Protein AF-B0PDB9-F1 (afdb_monomer_lite)

Organism: NCBI:txid445972

Secondary structure (DSSP, 8-state):
---SHHHHHHHHHHHHHHHHHHHHHHHHHHHHHHHHHHHHHHHHHHHHHHH-SSPPS----B-TTSPBPPGGGS-HHHHHHHHHHTSHHHHHHHHHHHHHHHHHHHHHTT-HHHIIIIIIHHHHHHHHHHHHHHHTT-GGGTTSHHHHHHHHHHHH-HHHHHHHHHTTS-HHHHHHHHHTT-

Radius of gyration: 22.37 Å; chains: 1; bounding box: 64×24×73 Å

Foldseek 3Di:
DPPPDVVVVVVVVVVVVVVVVVVVVVVLLQVQQALLLLLLQLLLLLLCQQQNLDQDPAAFDADPVRQGDPLVPTDPSVNSSLLRLQDVSNVVSLVSLVVSLVVSCVSCDPVPVSCVLRNVLSVVLSVLSVLLSVCSVPSVSCVDPVSSVSNVCSRPVVVVSSVSSLVSHDPVSNVSSVVSSD

Structure (mmCIF, N/CA/C/O backbone):
data_AF-B0PDB9-F1
#
_entry.id   AF-B0PDB9-F1
#
loop_
_atom_site.group_PDB
_atom_site.id
_atom_site.type_symbol
_atom_site.label_atom_id
_atom_site.label_alt_id
_atom_site.label_comp_id
_atom_site.label_asym_id
_atom_site.label_entity_id
_atom_site.label_seq_id
_atom_site.pdbx_PDB_ins_code
_atom_site.Cartn_x
_atom_site.Cartn_y
_atom_site.Cartn_z
_atom_site.occupancy
_atom_site.B_iso_or_equiv
_atom_site.auth_seq_id
_atom_site.auth_comp_id
_atom_site.auth_asym_id
_atom_site.auth_atom_id
_atom_site.pdbx_PDB_model_num
ATOM 1 N N . MET A 1 1 ? 47.263 12.822 -42.601 1.00 48.88 1 MET A N 1
ATOM 2 C CA . MET A 1 1 ? 45.964 12.912 -41.905 1.00 48.88 1 MET A CA 1
ATOM 3 C C . MET A 1 1 ? 45.249 11.579 -42.058 1.00 48.88 1 MET A C 1
ATOM 5 O O . MET A 1 1 ? 44.508 11.384 -43.004 1.00 48.88 1 MET A O 1
ATOM 9 N N . LEU A 1 2 ? 45.583 10.617 -41.199 1.00 53.59 2 LEU A N 1
ATOM 10 C CA . LEU A 1 2 ? 44.950 9.289 -41.127 1.00 53.59 2 LEU A CA 1
ATOM 11 C C . LEU A 1 2 ? 44.363 9.128 -39.713 1.00 53.59 2 LEU A C 1
ATOM 13 O O . LEU A 1 2 ? 44.497 8.099 -39.063 1.00 53.59 2 LEU A O 1
ATOM 17 N N . MET A 1 3 ? 43.790 10.222 -39.209 1.00 57.34 3 MET A N 1
ATOM 18 C CA . MET A 1 3 ? 43.279 10.374 -37.848 1.00 57.34 3 MET A CA 1
ATOM 19 C C . MET A 1 3 ? 41.829 10.863 -37.895 1.00 57.34 3 MET A C 1
ATOM 21 O O . MET A 1 3 ? 41.430 11.698 -37.101 1.00 57.34 3 MET A O 1
ATOM 25 N N . ASP A 1 4 ? 41.044 10.351 -38.846 1.00 62.62 4 ASP A N 1
ATOM 26 C CA . ASP A 1 4 ? 39.701 10.881 -39.104 1.00 62.62 4 ASP A CA 1
ATOM 27 C C . ASP A 1 4 ? 38.630 9.787 -39.106 1.00 62.62 4 ASP A C 1
ATOM 29 O O . ASP A 1 4 ? 37.654 9.887 -38.370 1.00 62.62 4 ASP A O 1
ATOM 33 N N . THR A 1 5 ? 38.818 8.671 -39.816 1.00 73.00 5 THR A N 1
ATOM 34 C CA . THR A 1 5 ? 37.731 7.686 -39.980 1.00 73.00 5 THR A CA 1
ATOM 35 C C . THR A 1 5 ? 37.559 6.749 -38.782 1.00 73.00 5 THR A C 1
ATOM 37 O O . THR A 1 5 ? 36.441 6.541 -38.318 1.00 73.00 5 THR A O 1
ATOM 40 N N . ASN A 1 6 ? 38.651 6.209 -38.227 1.00 76.25 6 ASN A N 1
ATOM 41 C CA . ASN A 1 6 ? 38.571 5.267 -37.101 1.00 76.25 6 ASN A CA 1
ATOM 42 C C . ASN A 1 6 ? 38.079 5.940 -35.813 1.00 76.25 6 ASN A C 1
ATOM 44 O O . ASN A 1 6 ? 37.323 5.332 -35.059 1.00 76.25 6 ASN A O 1
ATOM 48 N N . TYR A 1 7 ? 38.457 7.203 -35.587 1.00 79.12 7 TYR A N 1
ATOM 49 C CA . TYR A 1 7 ? 37.957 7.987 -34.459 1.00 79.12 7 TYR A CA 1
ATOM 50 C C . TYR A 1 7 ? 36.480 8.335 -34.641 1.00 79.12 7 TYR A C 1
ATOM 52 O O . TYR A 1 7 ? 35.712 8.129 -33.706 1.00 79.12 7 TYR A O 1
ATOM 60 N N . LEU A 1 8 ? 36.043 8.761 -35.835 1.00 79.81 8 LEU A N 1
ATOM 61 C CA . LEU A 1 8 ? 34.616 8.983 -36.100 1.00 79.81 8 LEU A CA 1
ATOM 62 C C . LEU A 1 8 ? 33.780 7.718 -35.873 1.00 79.81 8 LEU A C 1
ATOM 64 O O . LEU A 1 8 ? 32.720 7.791 -35.254 1.00 79.81 8 LEU A O 1
ATOM 68 N N . ILE A 1 9 ? 34.262 6.560 -36.336 1.00 85.75 9 ILE A N 1
ATOM 69 C CA . ILE A 1 9 ? 33.583 5.274 -36.133 1.00 85.75 9 ILE A CA 1
ATOM 70 C C . ILE A 1 9 ? 33.546 4.920 -34.639 1.00 85.75 9 ILE A C 1
ATOM 72 O O . ILE A 1 9 ? 32.494 4.534 -34.132 1.00 85.75 9 ILE A O 1
ATOM 76 N N . ALA A 1 10 ? 34.654 5.095 -33.912 1.00 84.88 10 ALA A N 1
ATOM 77 C CA . ALA A 1 10 ? 34.721 4.822 -32.478 1.00 84.88 10 ALA A CA 1
ATOM 78 C C . ALA A 1 10 ? 33.794 5.739 -31.658 1.00 84.88 10 ALA A C 1
ATOM 80 O O . ALA A 1 10 ? 33.049 5.250 -30.809 1.00 84.88 10 ALA A O 1
ATOM 81 N N . TYR A 1 11 ? 33.775 7.047 -31.936 1.00 87.31 11 TYR A N 1
ATOM 82 C CA . TYR A 1 11 ? 32.868 7.995 -31.280 1.00 87.31 11 TYR A CA 1
ATOM 83 C C . TYR A 1 11 ? 31.403 7.747 -31.657 1.00 87.31 11 TYR A C 1
ATOM 85 O O . TYR A 1 11 ? 30.529 7.820 -30.793 1.00 87.31 11 TYR A O 1
ATOM 93 N N . GLY A 1 12 ? 31.127 7.388 -32.915 1.00 88.31 12 GLY A N 1
ATOM 94 C CA . GLY A 1 12 ? 29.792 6.996 -33.366 1.00 88.31 12 GLY A CA 1
ATOM 95 C C . GLY A 1 12 ? 29.276 5.753 -32.637 1.00 88.31 12 GLY A C 1
ATOM 96 O O . GLY A 1 12 ? 28.155 5.754 -32.128 1.00 88.31 12 GLY A O 1
ATOM 97 N N . LEU A 1 13 ? 30.114 4.719 -32.501 1.00 89.31 13 LEU A N 1
ATOM 98 C CA . LEU A 1 13 ? 29.794 3.527 -31.713 1.00 89.31 13 LEU A CA 1
ATOM 99 C C . LEU A 1 13 ? 29.595 3.866 -30.233 1.00 89.31 13 LEU A C 1
ATOM 101 O O . LEU A 1 13 ? 28.623 3.410 -29.637 1.00 89.31 13 LEU A O 1
ATOM 105 N N . MET A 1 14 ? 30.455 4.702 -29.644 1.00 91.44 14 MET A N 1
ATOM 106 C CA . MET A 1 14 ? 30.323 5.133 -28.250 1.00 91.44 14 MET A CA 1
ATOM 107 C C . MET A 1 14 ? 28.981 5.835 -27.999 1.00 91.44 14 MET A C 1
ATOM 109 O O . MET A 1 14 ? 28.287 5.498 -27.040 1.00 91.44 14 MET A O 1
ATOM 113 N N . LEU A 1 15 ? 28.574 6.754 -28.880 1.00 89.81 15 LEU A N 1
ATOM 114 C CA . LEU A 1 15 ? 27.276 7.428 -28.791 1.00 89.81 15 LEU A CA 1
ATOM 115 C C . LEU A 1 15 ? 26.107 6.445 -28.914 1.00 89.81 15 LEU A C 1
ATOM 117 O O . LEU A 1 15 ? 25.154 6.540 -28.140 1.00 89.81 15 LEU A O 1
ATOM 121 N N . LEU A 1 16 ? 26.189 5.472 -29.827 1.00 90.38 16 LEU A N 1
ATOM 122 C CA . LEU A 1 16 ? 25.174 4.423 -29.957 1.00 90.38 16 LEU A CA 1
ATOM 123 C C . LEU A 1 16 ? 25.072 3.565 -28.689 1.00 90.38 16 LEU A C 1
ATOM 125 O O . LEU A 1 16 ? 23.962 3.306 -28.224 1.00 90.38 16 LEU A O 1
ATOM 129 N N . PHE A 1 17 ? 26.199 3.174 -28.086 1.00 89.75 17 PHE A N 1
ATOM 130 C CA . PHE A 1 17 ? 26.211 2.417 -26.830 1.00 89.75 17 PHE A CA 1
ATOM 131 C C . PHE A 1 17 ? 25.624 3.215 -25.664 1.00 89.75 17 PHE A C 1
ATOM 133 O O . PHE A 1 17 ? 24.838 2.670 -24.884 1.00 89.75 17 PHE A O 1
ATOM 140 N N . VAL A 1 18 ? 25.953 4.505 -25.553 1.00 89.00 18 VAL A N 1
ATOM 141 C CA . VAL A 1 18 ? 25.389 5.392 -24.525 1.00 89.00 18 VAL A CA 1
ATOM 142 C C . VAL A 1 18 ? 23.880 5.548 -24.721 1.00 89.00 18 VAL A C 1
ATOM 144 O O . VAL A 1 18 ? 23.119 5.365 -23.769 1.00 89.00 18 VAL A O 1
ATOM 147 N N . ALA A 1 19 ? 23.428 5.808 -25.950 1.00 88.25 19 ALA A N 1
ATOM 148 C CA . ALA A 1 19 ? 22.009 5.944 -26.270 1.00 88.25 19 ALA A CA 1
ATOM 149 C C . ALA A 1 19 ? 21.232 4.645 -25.995 1.00 88.25 19 ALA A C 1
ATOM 151 O O . ALA A 1 19 ? 20.181 4.677 -25.351 1.00 88.25 19 ALA A O 1
ATOM 152 N N . ALA A 1 20 ? 21.763 3.491 -26.408 1.00 86.50 20 ALA A N 1
ATOM 153 C CA . ALA A 1 20 ? 21.149 2.190 -26.151 1.00 86.50 20 ALA A CA 1
ATOM 154 C C . ALA A 1 20 ? 21.062 1.886 -24.646 1.00 86.50 20 ALA A C 1
ATOM 156 O O . ALA A 1 20 ? 20.008 1.470 -24.161 1.00 86.50 20 ALA A O 1
ATOM 157 N N . SER A 1 21 ? 22.130 2.168 -23.893 1.00 84.00 21 SER A N 1
ATOM 158 C CA . SER A 1 21 ? 22.165 1.997 -22.433 1.00 84.00 21 SER A CA 1
ATOM 159 C C . SER A 1 21 ? 21.138 2.889 -21.734 1.00 84.00 21 SER A C 1
ATOM 161 O O . SER A 1 21 ? 20.434 2.440 -20.823 1.00 84.00 21 SER A O 1
ATOM 163 N N . PHE A 1 22 ? 20.993 4.137 -22.188 1.00 86.12 22 PHE A N 1
ATOM 164 C CA . PHE A 1 22 ? 19.990 5.066 -21.673 1.00 86.12 22 PHE A CA 1
ATOM 165 C C . PHE A 1 22 ? 18.563 4.571 -21.941 1.00 86.12 22 PHE A C 1
ATOM 167 O O . PHE A 1 22 ? 17.736 4.560 -21.028 1.00 86.12 22 PHE A O 1
ATOM 174 N N . VAL A 1 23 ? 18.278 4.091 -23.156 1.00 85.44 23 VAL A N 1
ATOM 175 C CA . VAL A 1 23 ? 16.965 3.532 -23.523 1.00 85.44 23 VAL A CA 1
ATOM 176 C C . VAL A 1 23 ? 16.643 2.268 -22.724 1.00 85.44 23 VAL A C 1
ATOM 178 O O . VAL A 1 23 ? 15.515 2.100 -22.265 1.00 85.44 23 VAL A O 1
ATOM 181 N N . MET A 1 24 ? 17.610 1.371 -22.521 1.00 79.94 24 MET A N 1
ATOM 182 C CA . MET A 1 24 ? 17.397 0.180 -21.691 1.00 79.94 24 MET A CA 1
ATOM 183 C C . MET A 1 24 ? 17.107 0.557 -20.235 1.00 79.94 24 MET A C 1
ATOM 185 O O . MET A 1 24 ? 16.154 0.046 -19.644 1.00 79.94 24 MET A O 1
ATOM 189 N N . THR A 1 25 ? 17.870 1.502 -19.684 1.00 79.56 25 THR A N 1
ATOM 190 C CA . THR A 1 25 ? 17.685 1.991 -18.312 1.00 79.56 25 THR A CA 1
ATOM 191 C C . THR A 1 25 ? 16.321 2.665 -18.141 1.00 79.56 25 THR A C 1
ATOM 193 O O . THR A 1 25 ? 15.614 2.396 -17.167 1.00 79.56 25 THR A O 1
ATOM 196 N N . SER A 1 26 ? 15.899 3.495 -19.101 1.00 84.06 26 SER A N 1
ATOM 197 C CA . SER A 1 26 ? 14.596 4.169 -19.049 1.00 84.06 26 SER A CA 1
ATOM 198 C C . SER A 1 26 ? 13.433 3.179 -19.152 1.00 84.06 26 SER A C 1
ATOM 200 O O . SER A 1 26 ? 12.477 3.278 -18.381 1.00 84.06 26 SER A O 1
ATOM 202 N N . ARG A 1 27 ? 13.542 2.163 -20.020 1.00 87.19 27 ARG A N 1
ATOM 203 C CA . ARG A 1 27 ? 12.554 1.079 -20.135 1.00 87.19 27 ARG A CA 1
ATOM 204 C C . ARG A 1 27 ? 12.443 0.264 -18.851 1.00 87.19 27 ARG A C 1
ATOM 206 O O . ARG A 1 27 ? 11.328 -0.049 -18.439 1.00 87.19 27 ARG A O 1
ATOM 213 N N . GLN A 1 28 ? 13.563 -0.052 -18.198 1.00 85.88 28 GLN A N 1
ATOM 214 C CA . GLN A 1 28 ? 13.546 -0.741 -16.904 1.00 85.88 28 GLN A CA 1
ATOM 215 C C . GLN A 1 28 ? 12.856 0.099 -15.826 1.00 85.88 28 GLN A C 1
ATOM 217 O O . GLN A 1 28 ? 11.963 -0.405 -15.147 1.00 85.88 28 GLN A O 1
ATOM 222 N N . HIS A 1 29 ? 13.181 1.391 -15.720 1.00 87.94 29 HIS A N 1
ATOM 223 C CA . HIS A 1 29 ? 12.489 2.291 -14.795 1.00 87.94 29 HIS A CA 1
ATOM 224 C C . HIS A 1 29 ? 10.988 2.378 -15.079 1.00 87.94 29 HIS A C 1
ATOM 226 O O . HIS A 1 29 ? 10.184 2.321 -14.153 1.00 87.94 29 HIS A O 1
ATOM 232 N N . GLN A 1 30 ? 10.587 2.482 -16.346 1.00 91.19 30 GLN A N 1
ATOM 233 C CA . GLN A 1 30 ? 9.174 2.530 -16.711 1.00 91.19 30 GLN A CA 1
ATOM 234 C C . GLN A 1 30 ? 8.451 1.218 -16.385 1.00 91.19 30 GLN A C 1
ATOM 236 O O . GLN A 1 30 ? 7.316 1.253 -15.915 1.00 91.19 30 GLN A O 1
ATOM 241 N N . ARG A 1 31 ? 9.107 0.067 -16.583 1.00 92.94 31 ARG A N 1
ATOM 242 C CA . ARG A 1 31 ? 8.572 -1.244 -16.194 1.00 92.94 31 ARG A CA 1
ATOM 243 C C . ARG A 1 31 ? 8.341 -1.326 -14.686 1.00 92.94 31 ARG A C 1
ATOM 245 O O . ARG A 1 31 ? 7.251 -1.708 -14.282 1.00 92.94 31 ARG A O 1
ATOM 252 N N . LEU A 1 32 ? 9.325 -0.934 -13.874 1.00 94.81 32 LEU A N 1
ATOM 253 C CA . LEU A 1 32 ? 9.185 -0.916 -12.413 1.00 94.81 32 LEU A CA 1
ATOM 254 C C . LEU A 1 32 ? 8.057 0.020 -11.975 1.00 94.81 32 LEU A C 1
ATOM 256 O O . LEU A 1 32 ? 7.231 -0.361 -11.155 1.00 94.81 32 LEU A O 1
ATOM 260 N N . ARG A 1 33 ? 7.958 1.206 -12.590 1.00 96.38 33 ARG A N 1
ATOM 261 C CA . ARG A 1 33 ? 6.868 2.145 -12.301 1.00 96.38 33 ARG A CA 1
ATOM 262 C C . ARG A 1 33 ? 5.486 1.559 -12.594 1.00 96.38 33 ARG A C 1
ATOM 264 O O . ARG A 1 33 ? 4.586 1.752 -11.792 1.00 96.38 33 ARG A O 1
ATOM 271 N N . ARG A 1 34 ? 5.332 0.811 -13.694 1.00 96.38 34 ARG A N 1
ATOM 272 C CA . ARG A 1 34 ? 4.072 0.120 -14.034 1.00 96.38 34 ARG A CA 1
ATOM 273 C C . ARG A 1 34 ? 3.699 -0.957 -13.019 1.00 96.38 34 ARG A C 1
ATOM 275 O O . ARG A 1 34 ? 2.527 -1.097 -12.703 1.00 96.38 34 ARG A O 1
ATOM 282 N N . ILE A 1 35 ? 4.682 -1.694 -12.498 1.00 96.56 35 ILE A N 1
ATOM 283 C CA . ILE A 1 35 ? 4.450 -2.700 -11.448 1.00 96.56 35 ILE A CA 1
ATOM 284 C C . ILE A 1 35 ? 3.937 -2.034 -10.165 1.00 96.56 35 ILE A C 1
ATOM 286 O O . ILE A 1 35 ? 3.113 -2.615 -9.475 1.00 96.56 35 ILE A O 1
ATOM 290 N N . CYS A 1 36 ? 4.364 -0.805 -9.863 1.00 97.12 36 CYS A N 1
ATOM 291 C CA . CYS A 1 36 ? 3.903 -0.065 -8.686 1.00 97.12 36 CYS A CA 1
ATOM 292 C C . CYS A 1 36 ? 2.471 0.488 -8.808 1.00 97.12 36 CYS A C 1
ATOM 294 O O . CYS A 1 36 ? 1.882 0.843 -7.786 1.00 97.12 36 CYS A O 1
ATOM 296 N N . ASP A 1 37 ? 1.907 0.598 -10.016 1.00 97.94 37 ASP A N 1
ATOM 297 C CA . ASP A 1 37 ? 0.599 1.239 -10.212 1.00 97.94 37 ASP A CA 1
ATOM 298 C C . ASP A 1 37 ? -0.536 0.531 -9.439 1.00 97.94 37 ASP A C 1
ATOM 300 O O . ASP A 1 37 ? -1.264 1.211 -8.710 1.00 97.94 37 ASP A O 1
ATOM 304 N N . PRO A 1 38 ? -0.670 -0.812 -9.484 1.00 97.81 38 PRO A N 1
ATOM 305 C CA . PRO A 1 38 ? -1.689 -1.516 -8.710 1.00 97.81 38 PRO A CA 1
ATOM 306 C C . PRO A 1 38 ? -1.494 -1.391 -7.195 1.00 97.81 38 PRO A C 1
ATOM 308 O O . PRO A 1 38 ? -2.481 -1.350 -6.468 1.00 97.81 38 PRO A O 1
ATOM 311 N N . PHE A 1 39 ? -0.253 -1.269 -6.704 1.00 98.31 39 PHE A N 1
ATOM 312 C CA . PHE A 1 39 ? 0.004 -1.047 -5.275 1.00 98.31 39 PHE A CA 1
ATOM 313 C C . PHE A 1 39 ? -0.589 0.282 -4.817 1.00 98.31 39 PHE A C 1
ATOM 315 O O . PHE A 1 39 ? -1.291 0.338 -3.810 1.00 98.31 39 PHE A O 1
ATOM 322 N N . GLY A 1 40 ? -0.322 1.359 -5.561 1.00 97.06 40 GLY A N 1
ATOM 323 C CA . GLY A 1 40 ? -0.817 2.678 -5.185 1.00 97.06 40 GLY A CA 1
ATOM 324 C C . GLY A 1 40 ? -2.327 2.819 -5.284 1.00 97.06 40 GLY A C 1
ATOM 325 O O . GLY A 1 40 ? -2.931 3.473 -4.431 1.00 97.06 40 GLY A O 1
ATOM 326 N N . LEU A 1 41 ? -2.936 2.158 -6.269 1.00 97.62 41 LEU A N 1
ATOM 327 C CA . LEU A 1 41 ? -4.389 2.059 -6.379 1.00 97.62 41 LEU A CA 1
ATOM 328 C C . LEU A 1 41 ? -4.984 1.284 -5.206 1.00 97.62 41 LEU A C 1
ATOM 330 O O . LEU A 1 41 ? -5.825 1.829 -4.498 1.00 97.62 41 LEU A O 1
ATOM 334 N N . ALA A 1 42 ? -4.488 0.075 -4.934 1.00 97.88 42 ALA A N 1
ATOM 335 C CA . ALA A 1 42 ? -4.987 -0.762 -3.849 1.00 97.88 42 ALA A CA 1
ATOM 336 C C . ALA A 1 42 ? -4.851 -0.081 -2.479 1.00 97.88 42 ALA A C 1
ATOM 338 O O . ALA A 1 42 ? -5.800 -0.081 -1.696 1.00 97.88 42 ALA A O 1
ATOM 339 N N . PHE A 1 43 ? -3.706 0.552 -2.202 1.00 97.56 43 PHE A N 1
ATOM 340 C CA . PHE A 1 43 ? -3.505 1.319 -0.971 1.00 97.56 43 PHE A CA 1
ATOM 341 C C . PHE A 1 43 ? -4.522 2.457 -0.846 1.00 97.56 43 PHE A C 1
ATOM 343 O O . PHE A 1 43 ? -5.149 2.632 0.197 1.00 97.56 43 PHE A O 1
ATOM 350 N N . THR A 1 44 ? -4.702 3.229 -1.918 1.00 96.19 44 THR A N 1
ATOM 351 C CA . THR A 1 44 ? -5.585 4.399 -1.905 1.00 96.19 44 THR A CA 1
ATOM 352 C C . THR A 1 44 ? -7.045 3.998 -1.760 1.00 96.19 44 THR A C 1
ATOM 354 O O . THR A 1 44 ? -7.751 4.592 -0.953 1.00 96.19 44 THR A O 1
ATOM 357 N N . GLU A 1 45 ? -7.487 2.967 -2.477 1.00 96.38 45 GLU A N 1
ATOM 358 C CA . GLU A 1 45 ? -8.841 2.426 -2.363 1.00 96.38 45 GLU A CA 1
ATOM 359 C C . GLU A 1 45 ? -9.123 1.884 -0.960 1.00 96.38 45 GLU A C 1
ATOM 361 O O . GLU A 1 45 ? -10.168 2.191 -0.389 1.00 96.38 45 GLU A O 1
ATOM 366 N N . ALA A 1 46 ? -8.192 1.117 -0.379 1.00 96.50 46 ALA A N 1
ATOM 367 C CA . ALA A 1 46 ? -8.341 0.590 0.975 1.00 96.50 46 ALA A CA 1
ATOM 368 C C . ALA A 1 46 ? -8.406 1.714 2.017 1.00 96.50 46 ALA A C 1
ATOM 370 O O . ALA A 1 46 ? -9.253 1.680 2.909 1.00 96.50 46 ALA A O 1
ATOM 371 N N . ALA A 1 47 ? -7.549 2.732 1.893 1.00 94.38 47 ALA A N 1
ATOM 372 C CA . ALA A 1 47 ? -7.568 3.890 2.778 1.00 94.38 47 ALA A CA 1
ATOM 373 C C . ALA A 1 47 ? -8.880 4.675 2.643 1.00 94.38 47 ALA A C 1
ATOM 375 O O . ALA A 1 47 ? -9.567 4.889 3.638 1.00 94.38 47 ALA A O 1
ATOM 376 N N . VAL A 1 48 ? -9.283 5.049 1.427 1.00 94.56 48 VAL A N 1
ATOM 377 C CA 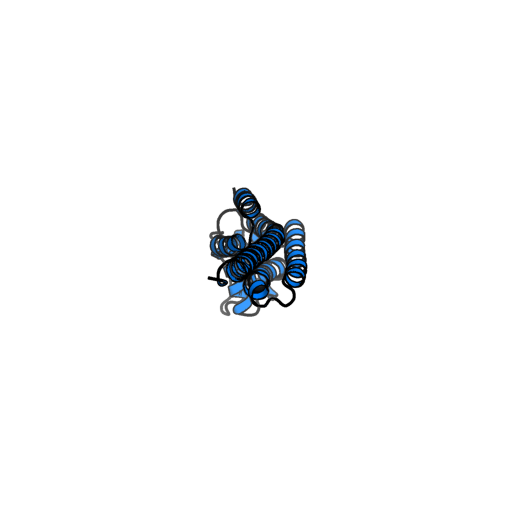. VAL A 1 48 ? -10.520 5.814 1.198 1.00 94.56 48 VAL A CA 1
ATOM 378 C C . VAL A 1 48 ? -11.747 5.051 1.696 1.00 94.56 48 VAL A C 1
ATOM 380 O O . VAL A 1 48 ? -12.622 5.649 2.320 1.00 94.56 48 VAL A O 1
ATOM 383 N N . TYR A 1 49 ? -11.792 3.733 1.501 1.00 94.75 49 TYR A N 1
ATOM 384 C CA . TYR A 1 49 ? -12.868 2.897 2.024 1.00 94.75 49 TYR A CA 1
ATOM 385 C C . TYR A 1 49 ? -12.890 2.874 3.562 1.00 94.75 49 TYR A C 1
ATOM 387 O O . TYR A 1 49 ? -13.930 3.133 4.174 1.00 94.75 49 TYR A O 1
ATOM 395 N N . ALA A 1 50 ? -11.743 2.614 4.198 1.00 93.50 50 ALA 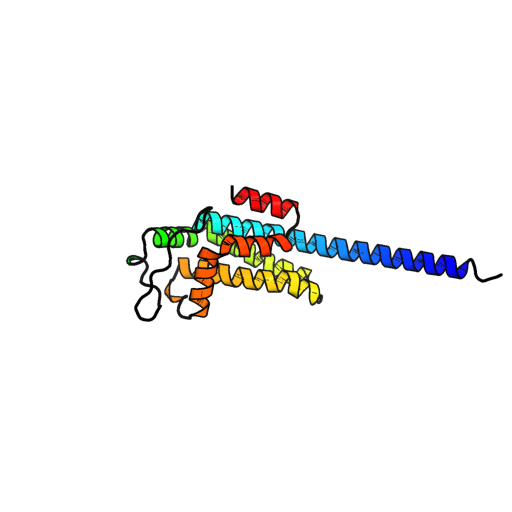A N 1
ATOM 396 C CA . ALA A 1 50 ? -11.656 2.427 5.645 1.00 93.50 50 ALA A CA 1
ATOM 397 C C . ALA A 1 50 ? -11.791 3.733 6.441 1.00 93.50 50 ALA A C 1
ATOM 399 O O . ALA A 1 50 ? -12.560 3.797 7.403 1.00 93.50 50 ALA A O 1
ATOM 400 N N . ILE A 1 51 ? -11.060 4.781 6.053 1.00 92.19 51 ILE A N 1
ATOM 401 C CA . ILE A 1 51 ? -10.991 6.044 6.802 1.00 92.19 51 ILE A CA 1
ATOM 402 C C . ILE A 1 51 ? -11.813 7.174 6.170 1.00 92.19 51 ILE A C 1
ATOM 404 O O . ILE A 1 51 ? -12.262 8.063 6.888 1.00 92.19 51 ILE A O 1
ATOM 408 N N . GLY A 1 52 ? -12.105 7.102 4.869 1.00 87.12 52 GLY A N 1
ATOM 409 C CA . GLY A 1 52 ? -12.736 8.182 4.106 1.00 87.12 52 GLY A CA 1
ATOM 410 C C . GLY A 1 52 ? -11.736 9.010 3.290 1.00 87.12 52 GLY A C 1
ATOM 411 O O . GLY A 1 52 ? -10.533 8.756 3.282 1.00 87.12 52 GLY A O 1
ATOM 412 N N . GLN A 1 53 ? -12.245 10.013 2.570 1.00 78.94 53 GLN A N 1
ATOM 413 C CA . GLN A 1 53 ? -11.429 10.881 1.704 1.00 78.94 53 GLN A CA 1
ATOM 414 C C . GLN A 1 53 ? -10.561 11.868 2.500 1.00 78.94 53 GLN A C 1
ATOM 416 O O . GLN A 1 53 ? -9.448 12.208 2.090 1.00 78.94 53 GLN A O 1
ATOM 421 N N . THR A 1 54 ? -11.063 12.318 3.650 1.00 73.44 54 THR A N 1
ATOM 422 C CA . THR A 1 54 ? -10.362 13.208 4.577 1.00 73.44 54 THR A CA 1
ATOM 423 C C . THR A 1 54 ? -9.815 12.418 5.753 1.00 73.44 54 THR A C 1
ATOM 425 O O . THR A 1 54 ? -10.451 11.467 6.207 1.00 73.44 54 THR A O 1
ATOM 428 N N . ASN A 1 55 ? -8.661 12.844 6.275 1.00 75.31 55 ASN A N 1
ATOM 429 C CA . ASN A 1 55 ? -8.136 12.290 7.517 1.00 75.31 55 ASN A CA 1
ATOM 430 C C . ASN A 1 55 ? -9.214 12.392 8.604 1.00 75.31 55 ASN A C 1
ATOM 432 O O . ASN A 1 55 ? -9.816 13.462 8.755 1.00 75.31 55 ASN A O 1
ATOM 436 N N . PRO A 1 56 ? -9.492 11.301 9.325 1.00 75.50 56 PRO A N 1
ATOM 437 C CA . PRO A 1 56 ? -10.522 11.320 10.337 1.00 75.50 56 PRO A CA 1
ATOM 438 C C . PRO A 1 56 ? -10.092 12.236 11.488 1.00 75.50 56 PRO A C 1
ATOM 440 O O . PRO A 1 56 ? -8.965 12.148 11.969 1.00 75.50 56 PRO A O 1
ATOM 443 N N . ASP A 1 57 ? -11.004 13.088 11.958 1.00 77.38 57 ASP A N 1
ATOM 444 C CA . ASP A 1 57 ? -10.811 13.894 13.174 1.00 77.38 57 ASP A CA 1
ATOM 445 C C . ASP A 1 57 ? -11.086 13.044 14.427 1.00 77.38 57 ASP A C 1
ATOM 447 O O . ASP A 1 57 ? -11.906 13.360 15.288 1.00 77.38 57 ASP A O 1
ATOM 451 N N . CYS A 1 58 ? -10.489 11.854 14.468 1.00 77.69 58 CYS A N 1
ATOM 452 C CA . CYS A 1 58 ? -10.571 10.956 15.603 1.00 77.69 58 CYS A CA 1
ATOM 453 C C . CYS A 1 58 ? -9.262 10.192 15.767 1.00 77.69 58 CYS A C 1
ATOM 455 O O . CYS A 1 58 ? -8.571 9.869 14.801 1.00 77.69 58 CYS A O 1
ATOM 457 N N . LYS A 1 59 ? -8.926 9.910 17.024 1.00 84.19 59 LYS A N 1
ATOM 458 C CA . LYS A 1 59 ? -7.730 9.164 17.403 1.00 84.19 59 LYS A CA 1
ATOM 459 C C . LYS A 1 59 ? -8.126 7.896 18.134 1.00 84.19 59 LYS A C 1
ATOM 461 O O . LYS A 1 59 ? -9.197 7.834 18.739 1.00 84.19 59 LYS A O 1
ATOM 466 N N . LEU A 1 60 ? -7.245 6.907 18.068 1.00 87.62 60 LEU A N 1
ATOM 467 C CA . LEU A 1 60 ? -7.354 5.697 18.867 1.00 87.62 60 LEU A CA 1
ATOM 468 C C . LEU A 1 60 ? -7.361 6.085 20.352 1.00 87.62 60 LEU A C 1
ATOM 470 O O . LEU A 1 60 ? -6.461 6.792 20.805 1.00 87.62 60 LEU A O 1
ATOM 474 N N . ALA A 1 61 ? -8.387 5.663 21.090 1.00 89.50 61 ALA A N 1
ATOM 475 C CA . ALA A 1 61 ? -8.435 5.880 22.527 1.00 89.50 61 ALA A CA 1
ATOM 476 C C . ALA A 1 61 ? -7.530 4.861 23.222 1.00 89.50 61 ALA A C 1
ATOM 478 O O . ALA A 1 61 ? -7.579 3.667 22.902 1.00 89.50 61 ALA A O 1
ATOM 479 N N . CYS A 1 62 ? -6.724 5.342 24.163 1.00 89.50 62 CYS A N 1
ATOM 480 C CA . CYS A 1 62 ? -5.798 4.526 24.931 1.00 89.50 62 CYS A CA 1
ATOM 481 C C . CYS A 1 62 ? -6.039 4.670 26.436 1.00 89.50 62 CYS A C 1
ATOM 483 O O . CYS A 1 62 ? -6.575 5.683 26.887 1.00 89.50 62 CYS A O 1
ATOM 485 N N . ASP A 1 63 ? -5.618 3.662 27.192 1.00 89.25 63 ASP A N 1
ATOM 486 C CA . ASP A 1 63 ? -5.577 3.674 28.651 1.00 89.25 63 ASP A CA 1
ATOM 487 C C . ASP A 1 63 ? -4.396 4.503 29.204 1.00 89.25 63 ASP A C 1
ATOM 489 O O . ASP A 1 63 ? -3.622 5.124 28.467 1.00 89.25 63 ASP A O 1
ATOM 493 N N . GLU A 1 64 ? -4.236 4.491 30.529 1.00 85.94 64 GLU A N 1
ATOM 494 C CA . GLU A 1 64 ? -3.150 5.176 31.246 1.00 85.94 64 GLU A CA 1
ATOM 495 C C . GLU A 1 64 ? -1.746 4.664 30.869 1.00 85.94 64 GLU A C 1
ATOM 497 O O . GLU A 1 64 ? -0.754 5.378 31.028 1.00 85.94 64 GLU A O 1
ATOM 502 N N . HIS A 1 65 ? -1.646 3.449 30.325 1.00 83.62 65 HIS A N 1
ATOM 503 C CA . HIS A 1 65 ? -0.409 2.837 29.839 1.00 83.62 65 HIS A CA 1
ATOM 504 C C . HIS A 1 65 ? -0.199 3.039 28.332 1.00 83.62 65 HIS A C 1
ATOM 506 O O . HIS A 1 65 ? 0.727 2.470 27.749 1.00 83.62 65 HIS A O 1
ATOM 512 N N . SER A 1 66 ? -1.014 3.891 27.700 1.00 82.94 66 SER A N 1
ATOM 513 C CA . SER A 1 66 ? -1.002 4.149 26.257 1.00 82.94 66 SER A CA 1
ATOM 514 C C . SER A 1 66 ? -1.319 2.917 25.398 1.00 82.94 66 SER A C 1
ATOM 516 O O . SER A 1 66 ? -0.985 2.903 24.210 1.00 82.94 66 SER A O 1
ATOM 518 N N . LEU A 1 67 ? -1.968 1.896 25.960 1.00 88.50 67 LEU A N 1
ATOM 519 C CA . LEU A 1 67 ? -2.476 0.744 25.220 1.00 88.50 67 LEU A CA 1
ATOM 520 C C . LEU A 1 67 ? -3.883 1.041 24.691 1.00 88.50 67 LEU A C 1
ATOM 522 O O . LEU A 1 67 ? -4.646 1.726 25.369 1.00 88.50 67 LEU A O 1
ATOM 526 N N . PRO A 1 68 ? -4.257 0.553 23.495 1.00 89.69 68 PRO A N 1
ATOM 527 C CA . PRO A 1 68 ? -5.590 0.795 22.961 1.00 89.69 68 PRO A CA 1
ATOM 528 C C . PRO A 1 68 ? -6.671 0.228 23.880 1.00 89.69 68 PRO A C 1
ATOM 530 O O . PRO A 1 68 ? -6.602 -0.934 24.283 1.00 89.69 68 PRO A O 1
ATOM 533 N N . LEU A 1 69 ? -7.711 1.021 24.131 1.00 91.62 69 LEU A N 1
ATOM 534 C CA . LEU A 1 69 ? -8.910 0.527 24.798 1.00 91.62 69 LEU A CA 1
ATOM 535 C C . LEU A 1 69 ? -9.591 -0.568 23.956 1.00 91.62 69 LEU A C 1
ATOM 537 O O . LEU A 1 69 ? -9.476 -0.561 22.721 1.00 91.62 69 LEU A O 1
ATOM 541 N N . PRO A 1 70 ? -10.347 -1.484 24.584 1.00 90.75 70 PRO A N 1
ATOM 542 C CA . PRO A 1 70 ? -11.151 -2.468 23.871 1.00 90.75 70 PRO A CA 1
ATOM 543 C C . PRO A 1 70 ? -12.079 -1.827 22.831 1.00 90.75 70 PRO A C 1
ATOM 545 O O . PRO A 1 70 ? -12.561 -0.710 23.009 1.00 90.75 70 PRO A O 1
ATOM 548 N N . LEU A 1 71 ? -12.404 -2.567 21.764 1.00 90.56 71 LEU A N 1
ATOM 549 C CA . LEU A 1 71 ? -13.188 -2.060 20.626 1.00 90.56 71 LEU A CA 1
ATOM 550 C C . LEU A 1 71 ? -14.488 -1.345 21.035 1.00 90.56 71 LEU A C 1
ATOM 552 O O . LEU A 1 71 ? -14.835 -0.328 20.446 1.00 90.56 71 LEU A O 1
ATOM 556 N N . HIS A 1 72 ? -15.201 -1.857 22.039 1.00 90.25 72 HIS A N 1
ATOM 557 C CA . HIS A 1 72 ? -16.482 -1.302 22.482 1.00 90.25 72 HIS A CA 1
ATOM 558 C C . HIS A 1 72 ? -16.352 0.039 23.226 1.00 90.25 72 HIS A C 1
ATOM 560 O O . HIS A 1 72 ? -17.311 0.808 23.254 1.00 90.25 72 HIS A O 1
ATOM 566 N N . GLU A 1 73 ? -15.174 0.338 23.777 1.00 93.00 73 GLU A N 1
ATOM 567 C CA . GLU A 1 73 ? -14.851 1.600 24.458 1.00 93.00 73 GLU A CA 1
ATOM 568 C C . GLU A 1 73 ? -14.217 2.630 23.509 1.00 93.00 73 GLU A C 1
ATOM 570 O O . GLU A 1 73 ? -14.062 3.800 23.858 1.00 93.00 73 GLU A O 1
ATOM 575 N N . GLN A 1 74 ? -13.869 2.224 22.283 1.00 93.75 74 GLN A N 1
ATOM 576 C CA . GLN A 1 74 ? -13.319 3.134 21.281 1.00 93.75 74 GLN A CA 1
ATOM 577 C C . GLN A 1 74 ? -14.360 4.173 20.832 1.00 93.75 74 GLN A C 1
ATOM 579 O O . GLN A 1 74 ? -15.559 3.886 20.806 1.00 93.75 74 GLN A O 1
ATOM 584 N N . PRO A 1 75 ? -13.942 5.366 20.371 1.00 92.75 75 PRO A N 1
ATOM 585 C CA . PRO A 1 75 ? -14.854 6.339 19.784 1.00 92.75 75 PRO A CA 1
ATOM 586 C C . PRO A 1 75 ? -15.639 5.736 18.612 1.00 92.75 75 PRO A C 1
ATOM 588 O O . PRO A 1 75 ? -15.072 5.044 17.767 1.00 92.75 75 PRO A O 1
ATOM 591 N N . ALA A 1 76 ? -16.927 6.067 18.486 1.00 91.50 76 ALA A N 1
ATOM 592 C CA . ALA A 1 76 ? -17.797 5.511 17.440 1.00 91.50 76 ALA A CA 1
ATOM 593 C C . ALA A 1 76 ? -17.272 5.731 16.005 1.00 91.50 76 ALA A C 1
ATOM 595 O O . ALA A 1 76 ? -17.614 4.984 15.087 1.00 91.50 76 ALA A O 1
ATOM 596 N N . ALA A 1 77 ? -16.464 6.773 15.788 1.00 91.12 77 ALA A N 1
ATOM 597 C CA . ALA A 1 77 ? -15.776 7.004 14.521 1.00 91.12 77 ALA A CA 1
ATOM 598 C C . ALA A 1 77 ? -14.664 5.968 14.270 1.00 91.12 77 ALA A C 1
ATOM 600 O O . ALA A 1 77 ? -14.610 5.396 13.185 1.00 91.12 77 ALA A O 1
ATOM 601 N N . ILE A 1 78 ? -13.835 5.672 15.278 1.00 93.38 78 ILE A N 1
ATOM 602 C CA . ILE A 1 78 ? -12.785 4.646 15.205 1.00 93.38 78 ILE A CA 1
ATOM 603 C C . ILE A 1 78 ? -13.401 3.258 15.043 1.00 93.38 78 ILE A C 1
ATOM 605 O O . ILE A 1 78 ? -12.965 2.513 14.175 1.00 93.38 78 ILE A O 1
ATOM 609 N N . GLN A 1 79 ? -14.469 2.936 15.778 1.00 94.06 79 GLN A N 1
ATOM 610 C CA . GLN A 1 79 ? -15.169 1.655 15.617 1.00 94.06 79 GLN A CA 1
ATOM 611 C C . GLN A 1 79 ? -15.618 1.423 14.164 1.00 94.06 79 GLN A C 1
ATOM 613 O O . GLN A 1 79 ? -15.405 0.348 13.608 1.00 94.06 79 GLN A O 1
ATOM 618 N N . ARG A 1 80 ? -16.176 2.453 13.508 1.00 93.88 80 ARG A N 1
ATOM 619 C CA . ARG A 1 80 ? -16.563 2.393 12.086 1.00 93.88 80 ARG A CA 1
ATOM 620 C C . ARG A 1 80 ? -15.369 2.252 11.144 1.00 93.88 80 ARG A C 1
ATOM 622 O O . ARG A 1 80 ? -15.488 1.599 10.111 1.00 93.88 80 ARG A O 1
ATOM 629 N N . ILE A 1 81 ? -14.237 2.874 11.465 1.00 95.00 81 ILE A N 1
ATOM 630 C CA . ILE A 1 81 ? -13.000 2.735 10.687 1.00 95.00 81 ILE A CA 1
ATOM 631 C C . ILE A 1 81 ? -12.465 1.308 10.791 1.00 95.00 81 ILE A C 1
ATOM 633 O O . ILE A 1 81 ? -12.188 0.702 9.761 1.00 95.00 81 ILE A O 1
ATOM 637 N N . LEU A 1 82 ? -12.376 0.762 12.006 1.00 95.38 82 LEU A N 1
ATOM 638 C CA . LEU A 1 82 ? -11.906 -0.602 12.253 1.00 95.38 82 LEU A CA 1
ATOM 639 C C . LEU A 1 82 ? -12.819 -1.625 11.566 1.00 95.38 82 LEU A C 1
ATOM 641 O O . LEU A 1 82 ? -12.328 -2.498 10.860 1.00 95.38 82 LEU A O 1
ATOM 645 N N . ALA A 1 83 ? -14.143 -1.457 11.670 1.00 95.44 83 ALA A N 1
ATOM 646 C CA . ALA A 1 83 ? -15.108 -2.323 10.994 1.00 95.44 83 ALA A CA 1
ATOM 647 C C . ALA A 1 83 ? -14.927 -2.322 9.466 1.00 95.44 83 ALA A C 1
ATOM 649 O O . ALA A 1 83 ? -14.880 -3.385 8.855 1.00 95.44 83 ALA A O 1
ATOM 650 N N . ARG A 1 84 ? -14.762 -1.145 8.845 1.00 95.81 84 ARG A N 1
ATOM 651 C CA . ARG A 1 84 ? -14.494 -1.043 7.399 1.00 95.81 84 ARG A CA 1
ATOM 652 C C . ARG A 1 84 ? -13.116 -1.594 7.025 1.00 95.81 84 ARG A C 1
ATOM 654 O O . ARG A 1 84 ? -12.987 -2.277 6.022 1.00 95.81 84 ARG A O 1
ATOM 661 N N . GLY A 1 85 ? -12.084 -1.351 7.830 1.00 94.44 85 GLY A N 1
ATOM 662 C CA . GLY A 1 85 ? -10.744 -1.902 7.592 1.00 94.44 85 GLY A CA 1
ATOM 663 C C . GLY A 1 85 ? -10.662 -3.429 7.748 1.00 94.44 85 GLY A C 1
ATOM 664 O O . GLY A 1 85 ? -9.773 -4.071 7.177 1.00 94.44 85 GLY A O 1
ATOM 665 N N . ALA A 1 86 ? -11.598 -4.023 8.493 1.00 95.00 86 ALA A N 1
ATOM 666 C CA . ALA A 1 86 ? -11.744 -5.467 8.644 1.00 95.00 86 ALA A CA 1
ATOM 667 C C . ALA A 1 86 ? -12.517 -6.138 7.491 1.00 95.00 86 ALA A C 1
ATOM 669 O O . ALA A 1 86 ? -12.480 -7.365 7.391 1.00 95.00 86 ALA A O 1
ATOM 670 N N . ASP A 1 87 ? -13.159 -5.357 6.618 1.00 96.75 87 ASP A N 1
ATOM 671 C CA . ASP A 1 87 ? -13.969 -5.847 5.501 1.00 96.75 87 ASP A CA 1
ATOM 672 C C . ASP A 1 87 ? -13.138 -6.600 4.444 1.00 96.75 87 ASP A C 1
ATOM 674 O O . ASP A 1 87 ? -11.932 -6.357 4.268 1.00 96.75 87 ASP A O 1
ATOM 678 N N . ASP A 1 88 ? -13.796 -7.502 3.712 1.00 96.06 88 ASP A N 1
ATOM 679 C CA . ASP A 1 88 ? -13.186 -8.272 2.625 1.00 96.06 88 ASP A CA 1
ATOM 680 C C . ASP A 1 88 ? -12.672 -7.364 1.499 1.00 96.06 88 ASP A C 1
ATOM 682 O O . ASP A 1 88 ? -11.622 -7.644 0.916 1.00 96.06 88 ASP A O 1
ATOM 686 N N . TYR A 1 89 ? -13.312 -6.214 1.267 1.00 95.81 89 TYR A N 1
ATOM 687 C CA . TYR A 1 89 ? -12.821 -5.212 0.324 1.00 95.81 89 TYR A CA 1
ATOM 688 C C . TYR A 1 89 ? -11.387 -4.771 0.657 1.00 95.81 89 TYR A C 1
ATOM 690 O O . TYR A 1 89 ? -10.504 -4.755 -0.206 1.00 95.81 89 TYR A O 1
ATOM 698 N N . CYS A 1 90 ? -11.113 -4.457 1.928 1.00 96.50 90 CYS A N 1
ATOM 699 C CA . CYS A 1 90 ? -9.774 -4.085 2.383 1.00 96.50 90 CYS A CA 1
ATOM 700 C C . CYS A 1 90 ? -8.796 -5.264 2.327 1.00 96.50 90 CYS A C 1
ATOM 702 O O . CYS A 1 90 ? -7.613 -5.057 2.046 1.00 96.50 90 CYS A O 1
ATOM 704 N N . LYS A 1 91 ? -9.274 -6.494 2.551 1.00 97.06 91 LYS A N 1
ATOM 705 C CA . LYS A 1 91 ? -8.462 -7.713 2.444 1.00 97.06 91 LYS A CA 1
ATOM 706 C C . LYS A 1 91 ? -7.951 -7.938 1.022 1.00 97.06 91 LYS A C 1
ATOM 708 O O . LYS A 1 91 ? -6.749 -8.109 0.846 1.00 97.06 91 LYS A O 1
ATOM 713 N N . GLU A 1 92 ? -8.808 -7.838 0.011 1.00 97.75 92 GLU A N 1
ATOM 714 C CA . GLU A 1 92 ? -8.402 -7.991 -1.396 1.00 97.75 92 GLU A CA 1
ATOM 715 C C . GLU A 1 92 ? -7.316 -6.979 -1.802 1.00 97.75 92 GLU A C 1
ATOM 717 O O . GLU A 1 92 ? -6.351 -7.304 -2.503 1.00 97.75 92 GLU A O 1
ATOM 722 N N . ARG A 1 93 ? -7.435 -5.729 -1.333 1.00 98.12 93 ARG A N 1
ATOM 723 C CA . ARG A 1 93 ? -6.438 -4.682 -1.606 1.00 98.12 93 ARG A CA 1
ATOM 724 C C . ARG A 1 93 ? -5.138 -4.925 -0.843 1.00 98.12 93 ARG A C 1
ATOM 726 O O . ARG A 1 93 ? -4.060 -4.698 -1.392 1.00 98.12 93 ARG A O 1
ATOM 733 N N . HIS A 1 94 ? -5.221 -5.408 0.395 1.00 97.00 94 HIS A N 1
ATOM 734 C CA . HIS A 1 94 ? -4.059 -5.834 1.173 1.00 97.00 94 HIS A CA 1
ATOM 735 C C . HIS A 1 94 ? -3.279 -6.950 0.461 1.00 97.00 94 HIS A C 1
ATOM 737 O O . HIS A 1 94 ? -2.066 -6.833 0.274 1.00 97.00 94 HIS A O 1
ATOM 743 N N . GLU A 1 95 ? -3.975 -7.973 -0.031 1.00 97.62 95 GLU A N 1
ATOM 744 C CA . GLU A 1 95 ? -3.384 -9.069 -0.805 1.00 97.62 95 GLU A CA 1
ATOM 745 C C . GLU A 1 95 ? -2.796 -8.585 -2.140 1.00 97.62 95 GLU A C 1
ATOM 747 O O . GLU A 1 95 ? -1.699 -8.996 -2.523 1.00 97.62 95 GLU A O 1
ATOM 752 N N . THR A 1 96 ? -3.463 -7.642 -2.813 1.00 98.12 96 THR A N 1
ATOM 753 C CA . THR A 1 96 ? -2.941 -7.002 -4.033 1.00 98.12 96 THR A CA 1
ATOM 754 C C . THR A 1 96 ? -1.614 -6.290 -3.768 1.00 98.12 96 THR A C 1
ATOM 756 O O . THR A 1 96 ? -0.658 -6.463 -4.526 1.00 98.12 96 THR A O 1
ATOM 759 N N . MET A 1 97 ? -1.517 -5.516 -2.681 1.00 98.31 97 MET A N 1
ATOM 760 C CA . MET A 1 97 ? -0.268 -4.851 -2.300 1.00 98.31 97 MET A CA 1
ATOM 761 C C . MET A 1 97 ? 0.855 -5.863 -2.051 1.00 98.31 97 MET A C 1
ATOM 763 O O . MET A 1 97 ? 1.962 -5.675 -2.558 1.00 98.31 97 MET A O 1
ATOM 767 N N . LEU A 1 98 ? 0.568 -6.952 -1.332 1.00 97.12 98 LEU A N 1
ATOM 768 C CA . LEU A 1 98 ? 1.539 -8.016 -1.078 1.00 97.12 98 LEU A CA 1
ATOM 769 C C . LEU A 1 98 ? 2.023 -8.666 -2.380 1.00 97.12 98 LEU A C 1
ATOM 771 O O . LEU A 1 98 ? 3.227 -8.826 -2.581 1.00 97.12 98 LEU A O 1
ATOM 775 N N . HIS A 1 99 ? 1.098 -8.981 -3.287 1.00 97.38 99 HIS A N 1
ATOM 776 C CA . HIS A 1 99 ? 1.423 -9.564 -4.584 1.00 97.38 99 HIS A CA 1
ATOM 777 C C . HIS A 1 99 ? 2.339 -8.651 -5.410 1.00 97.38 99 HIS A C 1
ATOM 779 O O . HIS A 1 99 ? 3.328 -9.110 -5.987 1.00 97.38 99 HIS A O 1
ATOM 785 N N . VAL A 1 100 ? 2.053 -7.346 -5.429 1.00 97.50 100 VAL A N 1
ATOM 786 C CA . VAL A 1 100 ? 2.893 -6.363 -6.122 1.00 97.50 100 VAL A CA 1
ATOM 787 C C . VAL A 1 100 ? 4.293 -6.297 -5.516 1.00 97.50 100 VAL A C 1
ATOM 789 O O . VAL A 1 100 ? 5.263 -6.233 -6.267 1.00 97.50 100 VAL A O 1
ATOM 792 N N . LEU A 1 101 ? 4.435 -6.351 -4.187 1.00 96.44 101 LEU A N 1
ATOM 793 C CA . LEU A 1 101 ? 5.756 -6.362 -3.550 1.00 96.44 101 LEU A CA 1
ATOM 794 C C . LEU A 1 101 ? 6.595 -7.565 -3.984 1.00 96.44 101 LEU A C 1
ATOM 796 O O . LEU A 1 101 ? 7.777 -7.400 -4.290 1.00 96.44 101 LEU A O 1
ATOM 800 N N . THR A 1 102 ? 5.991 -8.752 -4.078 1.00 95.31 102 THR A N 1
ATOM 801 C CA . THR A 1 102 ? 6.672 -9.946 -4.598 1.00 95.31 102 THR A CA 1
ATOM 802 C C . THR A 1 102 ? 7.139 -9.726 -6.037 1.00 95.31 102 THR A C 1
ATOM 804 O O . THR A 1 102 ? 8.329 -9.863 -6.321 1.00 95.31 102 THR A O 1
ATOM 807 N N . GLN A 1 103 ? 6.244 -9.275 -6.925 1.00 95.69 103 GLN A N 1
ATOM 808 C CA . GLN A 1 103 ? 6.600 -8.977 -8.318 1.00 95.69 103 GLN A CA 1
ATOM 809 C C . GLN A 1 103 ? 7.703 -7.917 -8.431 1.00 95.69 103 GLN A C 1
ATOM 811 O O . GLN A 1 103 ? 8.563 -7.985 -9.312 1.00 95.69 103 GLN A O 1
ATOM 816 N N . LEU A 1 104 ? 7.678 -6.914 -7.555 1.00 94.50 104 LEU A N 1
ATOM 817 C CA . LEU A 1 104 ? 8.619 -5.808 -7.571 1.00 94.50 104 LEU A CA 1
ATOM 818 C C . LEU A 1 104 ? 10.015 -6.241 -7.127 1.00 94.50 104 LEU A C 1
ATOM 820 O O . LEU A 1 104 ? 10.994 -5.816 -7.742 1.00 94.50 104 LEU A O 1
ATOM 824 N N . ARG A 1 105 ? 10.121 -7.107 -6.111 1.00 91.75 105 ARG A N 1
ATOM 825 C CA . ARG A 1 105 ? 11.399 -7.709 -5.696 1.00 91.75 105 ARG A CA 1
ATOM 826 C C . ARG A 1 105 ? 12.011 -8.524 -6.827 1.00 91.75 105 ARG A C 1
ATOM 828 O O . ARG A 1 105 ? 13.178 -8.311 -7.156 1.00 91.75 105 ARG A O 1
ATOM 835 N N . ASP A 1 106 ? 11.207 -9.363 -7.474 1.00 92.00 106 ASP A N 1
ATOM 836 C CA . ASP A 1 106 ? 11.653 -10.174 -8.609 1.00 92.00 106 ASP A CA 1
ATOM 837 C C . ASP A 1 106 ? 12.105 -9.297 -9.785 1.00 92.00 106 ASP A C 1
ATOM 839 O O . ASP A 1 106 ? 13.143 -9.541 -10.401 1.00 92.00 106 ASP A O 1
ATOM 843 N N . ALA A 1 107 ? 11.365 -8.222 -10.074 1.00 91.88 107 ALA A N 1
ATOM 844 C CA . ALA A 1 107 ? 11.693 -7.294 -11.152 1.00 91.88 107 ALA A CA 1
ATOM 845 C C . ALA A 1 107 ? 12.937 -6.435 -10.867 1.00 91.88 107 ALA A C 1
ATOM 847 O O . ALA A 1 107 ? 13.638 -6.056 -11.808 1.00 91.88 107 ALA A O 1
ATOM 848 N N . CYS A 1 108 ? 13.213 -6.115 -9.599 1.00 90.25 108 CYS A N 1
ATOM 849 C CA . CYS A 1 108 ? 14.417 -5.388 -9.187 1.00 90.25 108 CYS A CA 1
ATOM 850 C C . CYS A 1 108 ? 15.674 -6.273 -9.255 1.00 90.25 108 CYS A C 1
ATOM 852 O O . CYS A 1 108 ? 16.768 -5.768 -9.533 1.00 90.25 108 CYS A O 1
ATOM 854 N N . GLY A 1 109 ? 15.532 -7.585 -9.034 1.00 87.12 109 GLY A N 1
ATOM 855 C CA . GLY A 1 109 ? 16.631 -8.546 -9.087 1.00 87.12 109 GLY A CA 1
ATOM 856 C C . GLY A 1 109 ? 17.796 -8.148 -8.173 1.00 87.12 109 GLY A C 1
ATOM 857 O O . GLY A 1 109 ? 17.610 -7.825 -7.003 1.00 87.12 109 GLY A O 1
ATOM 858 N N . SER A 1 110 ? 19.020 -8.141 -8.711 1.00 85.88 110 SER A N 1
ATOM 859 C CA . SER A 1 110 ? 20.238 -7.763 -7.976 1.00 85.88 110 SER A CA 1
ATOM 860 C C . SER A 1 110 ? 20.540 -6.256 -7.978 1.00 85.88 110 SER A C 1
ATOM 862 O O . SER A 1 110 ? 21.550 -5.825 -7.408 1.00 85.88 110 SER A O 1
ATOM 864 N N . ASN A 1 111 ? 19.696 -5.424 -8.604 1.00 88.75 111 ASN A N 1
ATOM 865 C CA . ASN A 1 111 ? 19.943 -3.989 -8.692 1.00 88.75 111 ASN A CA 1
ATOM 866 C C . ASN A 1 111 ? 19.584 -3.278 -7.380 1.00 88.75 111 ASN A C 1
ATOM 868 O O . ASN A 1 111 ? 18.469 -2.792 -7.199 1.00 88.75 111 ASN A O 1
ATOM 872 N N . LYS A 1 112 ? 20.583 -3.124 -6.503 1.00 89.06 112 LYS A N 1
ATOM 873 C CA . LYS A 1 112 ? 20.450 -2.464 -5.191 1.00 89.06 112 LYS A CA 1
ATOM 874 C C . LYS A 1 112 ? 19.787 -1.087 -5.251 1.00 89.06 112 LYS A C 1
ATOM 876 O O . LYS A 1 112 ? 19.053 -0.719 -4.339 1.00 89.06 112 LYS A O 1
ATOM 881 N N . ARG A 1 113 ? 20.034 -0.307 -6.311 1.00 88.81 113 ARG A N 1
ATOM 882 C CA . ARG A 1 113 ? 19.429 1.024 -6.453 1.00 88.81 113 ARG A CA 1
ATOM 883 C C . ARG A 1 113 ? 17.929 0.917 -6.703 1.00 88.81 113 ARG A C 1
ATOM 885 O O . ARG A 1 113 ? 17.170 1.680 -6.114 1.00 88.81 113 ARG A O 1
ATOM 892 N N . HIS A 1 114 ? 17.504 0.003 -7.574 1.00 90.00 114 HIS A N 1
ATOM 893 C CA . HIS A 1 114 ? 16.082 -0.228 -7.834 1.00 90.00 114 HIS A CA 1
ATOM 894 C C . HIS A 1 114 ? 15.389 -0.824 -6.610 1.00 90.00 114 HIS A C 1
ATOM 896 O O . HIS A 1 114 ? 14.351 -0.300 -6.214 1.00 90.00 114 HIS A O 1
ATOM 902 N N . THR A 1 115 ? 16.008 -1.805 -5.951 1.00 91.25 115 THR A N 1
ATOM 903 C CA . THR A 1 115 ? 15.503 -2.383 -4.698 1.00 91.25 115 THR A CA 1
ATOM 904 C C . THR A 1 115 ? 15.242 -1.303 -3.652 1.00 91.25 115 THR A C 1
ATOM 906 O O . THR A 1 115 ? 14.130 -1.209 -3.144 1.00 91.25 115 THR A O 1
ATOM 909 N N . LYS A 1 116 ? 16.207 -0.407 -3.418 1.00 92.31 116 LYS A N 1
ATOM 910 C CA . LYS A 1 116 ? 16.064 0.681 -2.444 1.00 92.31 116 LYS A CA 1
ATOM 911 C C . LYS A 1 116 ? 14.961 1.684 -2.795 1.00 92.31 116 LYS A C 1
ATOM 913 O O . LYS A 1 116 ? 14.184 2.102 -1.942 1.00 92.31 116 LYS A O 1
ATOM 918 N N . VAL A 1 117 ? 14.899 2.111 -4.058 1.00 92.44 117 VAL A N 1
ATOM 919 C CA . VAL A 1 117 ? 13.954 3.156 -4.500 1.00 92.44 117 VAL A CA 1
ATOM 920 C C . VAL A 1 117 ? 12.511 2.649 -4.551 1.00 92.44 117 VAL A C 1
ATOM 922 O O . VAL A 1 117 ? 11.582 3.417 -4.280 1.00 92.44 117 VAL A O 1
ATOM 925 N N . TYR A 1 118 ? 12.329 1.385 -4.931 1.00 94.25 118 TYR A N 1
ATOM 926 C CA . TYR A 1 118 ? 11.020 0.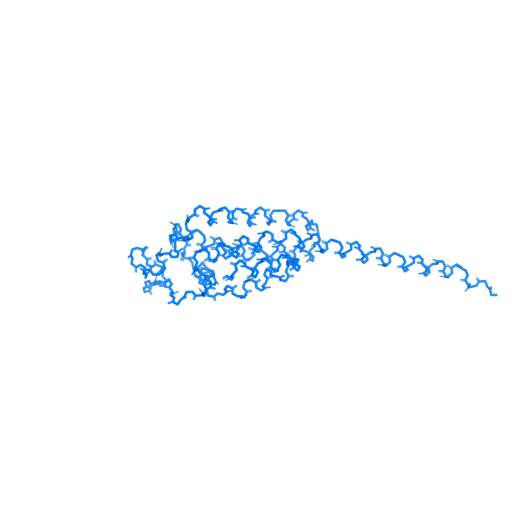798 -5.184 1.00 94.25 118 TYR A CA 1
ATOM 927 C C . TYR A 1 118 ? 10.626 -0.200 -4.095 1.00 94.25 118 TYR A C 1
ATOM 929 O O . TYR A 1 118 ? 9.724 0.100 -3.320 1.00 94.25 118 TYR A O 1
ATOM 937 N N . ALA A 1 119 ? 11.295 -1.354 -4.023 1.00 93.38 119 ALA A N 1
ATOM 938 C CA . ALA A 1 119 ? 10.892 -2.451 -3.144 1.00 93.38 119 ALA A CA 1
ATOM 939 C C . ALA A 1 119 ? 10.947 -2.062 -1.660 1.00 93.38 119 ALA A C 1
ATOM 941 O O . ALA A 1 119 ? 9.911 -2.088 -1.008 1.00 93.38 119 ALA A O 1
ATOM 942 N N . GLU A 1 120 ? 12.098 -1.610 -1.153 1.00 94.81 120 GLU A N 1
ATOM 943 C CA . GLU A 1 120 ? 12.268 -1.256 0.268 1.00 94.81 120 GLU A CA 1
ATOM 944 C C . GLU A 1 120 ? 11.300 -0.143 0.693 1.00 94.81 120 GLU A C 1
ATOM 946 O O . GLU A 1 120 ? 10.648 -0.244 1.727 1.00 94.81 120 GLU A O 1
ATOM 951 N N . THR A 1 121 ? 11.122 0.894 -0.139 1.00 94.69 121 THR A N 1
ATOM 952 C CA . THR A 1 121 ? 10.168 1.966 0.195 1.00 94.69 121 THR A CA 1
ATOM 953 C C . THR A 1 121 ? 8.727 1.442 0.252 1.00 94.69 121 THR A C 1
ATOM 955 O O . THR A 1 121 ? 7.980 1.783 1.168 1.00 94.69 121 THR A O 1
ATOM 958 N N . LEU A 1 122 ? 8.290 0.646 -0.731 1.00 96.81 122 LEU A N 1
ATOM 959 C CA . LEU A 1 122 ? 6.918 0.133 -0.719 1.00 96.81 122 LEU A CA 1
ATOM 960 C C . LEU A 1 122 ? 6.711 -0.923 0.377 1.00 96.81 122 LEU A C 1
ATOM 962 O O . LEU A 1 122 ? 5.611 -1.004 0.913 1.00 96.81 122 LEU A O 1
ATOM 966 N N . GLU A 1 123 ? 7.745 -1.675 0.763 1.00 96.44 123 GLU A N 1
ATOM 967 C CA . GLU A 1 123 ? 7.717 -2.580 1.919 1.00 96.44 123 GLU A CA 1
ATOM 968 C C . GLU A 1 123 ? 7.511 -1.810 3.232 1.00 96.44 123 GLU A C 1
ATOM 970 O O . GLU A 1 123 ? 6.686 -2.211 4.054 1.00 96.44 123 GLU A O 1
ATOM 975 N N . GLU A 1 124 ? 8.188 -0.674 3.423 1.00 95.56 124 GLU A N 1
ATOM 976 C CA . GLU A 1 124 ? 7.983 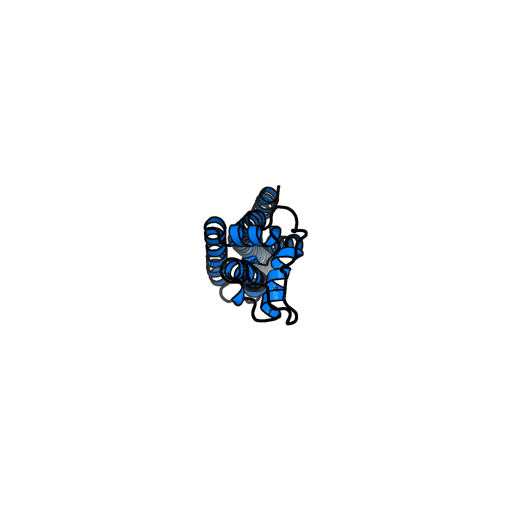0.190 4.595 1.00 95.56 124 GLU A CA 1
ATOM 977 C C . GLU A 1 124 ? 6.551 0.737 4.663 1.00 95.56 124 GLU A C 1
ATOM 979 O O . GLU A 1 124 ? 5.923 0.724 5.724 1.00 95.56 124 GLU A O 1
ATOM 984 N N . ILE A 1 125 ? 6.008 1.174 3.525 1.00 96.88 125 ILE A N 1
ATOM 985 C CA . ILE A 1 125 ? 4.620 1.646 3.426 1.00 96.88 125 ILE A CA 1
ATOM 986 C C . ILE A 1 125 ? 3.637 0.497 3.676 1.00 96.88 125 ILE A C 1
ATOM 988 O O . ILE A 1 125 ? 2.649 0.656 4.394 1.00 96.88 125 ILE A O 1
ATOM 992 N N . TYR A 1 126 ? 3.920 -0.682 3.128 1.00 97.50 126 TYR A N 1
ATOM 993 C CA . TYR A 1 126 ? 3.108 -1.868 3.349 1.00 97.50 126 TYR A CA 1
ATOM 994 C C . TYR A 1 126 ? 3.132 -2.318 4.806 1.00 97.50 126 TYR A C 1
ATOM 996 O O . TYR A 1 126 ? 2.100 -2.745 5.308 1.00 97.50 126 TYR A O 1
ATOM 1004 N N . ARG A 1 127 ? 4.254 -2.174 5.521 1.00 96.00 127 ARG A N 1
ATOM 1005 C CA . ARG A 1 127 ? 4.321 -2.443 6.964 1.00 96.00 127 ARG A CA 1
ATOM 1006 C C . ARG A 1 127 ? 3.307 -1.593 7.727 1.00 96.00 127 ARG A C 1
ATOM 1008 O O . ARG A 1 127 ? 2.594 -2.121 8.572 1.00 96.00 127 ARG A O 1
ATOM 1015 N N . VAL A 1 128 ? 3.213 -0.304 7.401 1.00 96.38 128 VAL A N 1
ATOM 1016 C CA . VAL A 1 128 ? 2.228 0.616 7.994 1.00 96.38 128 VAL A CA 1
ATOM 1017 C C . VAL A 1 128 ? 0.797 0.164 7.678 1.00 96.38 128 VAL A C 1
ATOM 1019 O O . VAL A 1 128 ? -0.025 0.051 8.584 1.00 96.38 128 VAL A O 1
ATOM 1022 N N . ASN A 1 129 ? 0.516 -0.178 6.416 1.00 96.75 129 ASN A N 1
ATOM 1023 C CA . ASN A 1 129 ? -0.779 -0.737 6.013 1.00 96.75 129 ASN A CA 1
ATOM 1024 C C . ASN A 1 129 ? -1.109 -2.056 6.730 1.00 96.75 129 ASN A C 1
ATOM 1026 O O . ASN A 1 129 ? -2.246 -2.264 7.138 1.00 96.75 129 ASN A O 1
ATOM 1030 N N . ARG A 1 130 ? -0.128 -2.948 6.892 1.00 97.38 130 ARG A N 1
ATOM 1031 C CA . ARG A 1 130 ? -0.301 -4.248 7.542 1.00 97.38 130 ARG A CA 1
ATOM 1032 C C . ARG A 1 130 ? -0.674 -4.085 9.006 1.00 97.38 130 ARG A C 1
ATOM 1034 O O . ARG A 1 130 ? -1.641 -4.699 9.428 1.00 97.38 130 ARG A O 1
ATOM 1041 N N . VAL A 1 131 ? 0.028 -3.222 9.740 1.00 97.06 131 VAL A N 1
ATOM 1042 C CA . VAL A 1 131 ? -0.306 -2.939 11.144 1.00 97.06 131 VAL A CA 1
ATOM 1043 C C . VAL A 1 131 ? -1.732 -2.404 11.261 1.00 97.06 131 VAL A C 1
ATOM 1045 O O . VAL A 1 131 ? -2.493 -2.887 12.091 1.00 97.06 131 VAL A O 1
ATOM 1048 N N . PHE A 1 132 ? -2.131 -1.462 10.399 1.00 96.69 132 PHE A N 1
ATOM 1049 C CA . PHE A 1 132 ? -3.513 -0.976 10.372 1.00 96.69 132 PHE A CA 1
ATOM 1050 C C . PHE A 1 132 ? -4.520 -2.098 10.080 1.00 96.69 132 PHE A C 1
ATOM 1052 O O . PHE A 1 132 ? -5.503 -2.256 10.800 1.00 96.69 132 PHE A O 1
ATOM 1059 N N . PHE A 1 133 ? -4.260 -2.897 9.047 1.00 97.25 133 PHE A N 1
ATOM 1060 C CA . PHE A 1 133 ? -5.118 -3.996 8.613 1.00 97.25 133 PHE A CA 1
ATOM 1061 C C . PHE A 1 133 ? -5.288 -5.085 9.685 1.00 97.25 133 PHE A C 1
ATOM 1063 O O . PHE A 1 133 ? -6.402 -5.562 9.911 1.00 97.25 133 PHE A O 1
ATOM 1070 N N . GLU A 1 134 ? -4.206 -5.470 10.358 1.00 96.75 134 GLU A N 1
ATOM 1071 C CA . GLU A 1 134 ? -4.221 -6.434 11.462 1.00 96.75 134 GLU A CA 1
ATOM 1072 C C . GLU A 1 134 ? -4.957 -5.851 12.677 1.00 96.75 134 GLU A C 1
ATOM 1074 O O . GLU A 1 134 ? -5.861 -6.492 13.212 1.00 96.75 134 GLU A O 1
ATOM 1079 N N . ALA A 1 135 ? -4.679 -4.594 13.035 1.00 95.81 135 ALA A N 1
ATOM 1080 C CA . ALA A 1 135 ? -5.325 -3.910 14.155 1.00 95.81 135 ALA A CA 1
ATOM 1081 C C . ALA A 1 135 ? -6.837 -3.700 13.970 1.00 95.81 135 ALA A C 1
ATOM 1083 O O . ALA A 1 135 ? -7.581 -3.681 14.947 1.00 95.81 135 ALA A O 1
ATOM 1084 N N . CYS A 1 136 ? -7.318 -3.586 12.727 1.00 95.38 136 CYS A N 1
ATOM 1085 C CA . CYS A 1 136 ? -8.756 -3.564 12.435 1.00 95.38 136 CYS A CA 1
ATOM 1086 C C . CYS A 1 136 ? -9.477 -4.849 12.870 1.00 95.38 136 CYS A C 1
ATOM 1088 O O . CYS A 1 136 ? -10.682 -4.818 13.107 1.00 95.38 136 CYS A O 1
ATOM 1090 N N . ARG A 1 137 ? -8.752 -5.969 12.975 1.00 94.38 137 ARG A N 1
ATOM 1091 C CA . ARG A 1 137 ? -9.283 -7.280 13.381 1.00 94.38 137 ARG A CA 1
ATOM 1092 C C . ARG A 1 137 ? -8.984 -7.592 14.838 1.00 94.38 137 ARG A C 1
ATOM 1094 O O . ARG A 1 137 ? -9.814 -8.198 15.507 1.00 94.38 137 ARG A O 1
ATOM 1101 N N . ASP A 1 138 ? -7.817 -7.177 15.312 1.00 94.44 138 ASP A N 1
ATOM 1102 C CA . ASP A 1 138 ? -7.386 -7.391 16.683 1.00 94.44 138 ASP A CA 1
ATOM 1103 C C . ASP A 1 138 ? -6.507 -6.231 17.171 1.00 94.44 138 ASP A C 1
ATOM 1105 O O . ASP A 1 138 ? -5.342 -6.099 16.794 1.00 94.44 138 ASP A O 1
ATOM 1109 N N . LEU A 1 139 ? -7.062 -5.397 18.056 1.00 93.44 139 LEU A N 1
ATOM 1110 C CA . LEU A 1 139 ? -6.344 -4.264 18.646 1.00 93.44 139 LEU A CA 1
ATOM 1111 C C . LEU A 1 139 ? -5.173 -4.695 19.541 1.00 93.44 139 LEU A C 1
ATOM 1113 O O . LEU A 1 139 ? -4.284 -3.879 19.785 1.00 93.44 139 LEU A O 1
ATOM 1117 N N . SER A 1 140 ? -5.123 -5.955 19.993 1.00 91.56 140 SER A N 1
ATOM 1118 C CA . SER A 1 140 ? -4.009 -6.463 20.805 1.00 91.56 140 SER A CA 1
ATOM 1119 C C . SER A 1 140 ? -2.675 -6.465 20.047 1.00 91.56 140 SER A C 1
ATOM 1121 O O . SER A 1 140 ? -1.611 -6.389 20.665 1.00 91.56 140 SER A O 1
ATOM 1123 N N . VAL A 1 141 ? -2.721 -6.445 18.707 1.00 92.25 141 VAL A N 1
ATOM 1124 C CA . VAL A 1 141 ? -1.543 -6.302 17.836 1.00 92.25 141 VAL A CA 1
ATOM 1125 C C . VAL A 1 141 ? -0.806 -4.984 18.100 1.00 92.25 141 VAL A C 1
ATOM 1127 O O . VAL A 1 141 ? 0.412 -4.922 17.954 1.00 92.25 141 VAL A O 1
ATOM 1130 N N . LEU A 1 142 ? -1.493 -3.942 18.580 1.00 93.12 142 LEU A N 1
ATOM 1131 C CA . LEU A 1 142 ? -0.905 -2.637 18.913 1.00 93.12 142 LEU A CA 1
ATOM 1132 C C . LEU A 1 142 ? -0.214 -2.621 20.294 1.00 93.12 142 LEU A C 1
ATOM 1134 O O . LEU A 1 142 ? -0.328 -1.668 21.075 1.00 93.12 142 LEU A O 1
ATOM 1138 N N . SER A 1 143 ? 0.517 -3.692 20.592 1.00 89.31 143 SER A N 1
ATOM 1139 C CA . SER A 1 143 ? 1.183 -3.922 21.876 1.00 89.31 143 SER A CA 1
ATOM 1140 C C . SER A 1 143 ? 2.423 -3.044 22.074 1.00 89.31 143 SER A C 1
ATOM 1142 O O . SER A 1 143 ? 2.701 -2.601 23.192 1.00 89.31 143 SER A O 1
ATOM 1144 N N . THR A 1 144 ? 3.140 -2.706 20.998 1.00 91.81 144 THR A N 1
ATOM 1145 C CA . THR A 1 144 ? 4.351 -1.877 21.070 1.00 91.81 144 THR A CA 1
ATOM 1146 C C . THR A 1 144 ? 4.098 -0.428 20.658 1.00 91.81 144 THR A C 1
ATOM 1148 O O . THR A 1 144 ? 3.156 -0.107 19.931 1.00 91.81 144 THR A O 1
ATOM 1151 N N . GLU A 1 145 ? 4.972 0.479 21.102 1.00 90.50 145 GLU A N 1
ATOM 1152 C CA . GLU A 1 145 ? 4.925 1.884 20.681 1.00 90.50 145 GLU A CA 1
ATOM 1153 C C . GLU A 1 145 ? 5.080 2.021 19.162 1.00 90.50 145 GLU A C 1
ATOM 1155 O O . GLU A 1 145 ? 4.375 2.808 18.534 1.00 90.50 145 GLU A O 1
ATOM 1160 N N . ALA A 1 146 ? 5.933 1.194 18.554 1.00 92.31 146 ALA A N 1
ATOM 1161 C CA . ALA A 1 146 ? 6.149 1.189 17.113 1.00 92.31 146 ALA A CA 1
ATOM 1162 C C . ALA A 1 146 ? 4.882 0.811 16.326 1.00 92.31 146 ALA A C 1
ATOM 1164 O O . ALA A 1 146 ? 4.633 1.392 15.266 1.00 92.31 146 ALA A O 1
ATOM 1165 N N . ASP A 1 147 ? 4.073 -0.119 16.842 1.00 93.50 147 ASP A N 1
ATOM 1166 C CA . ASP A 1 147 ? 2.814 -0.529 16.209 1.00 93.50 147 ASP A CA 1
ATOM 1167 C C . ASP A 1 147 ? 1.769 0.582 16.312 1.00 93.50 147 ASP A C 1
ATOM 1169 O O . ASP A 1 147 ? 1.123 0.927 15.324 1.00 93.50 147 ASP A O 1
ATOM 1173 N N . ARG A 1 148 ? 1.669 1.231 17.477 1.00 92.31 148 ARG A N 1
ATOM 1174 C CA . ARG A 1 148 ? 0.778 2.385 17.675 1.00 92.31 148 ARG A CA 1
ATOM 1175 C C . ARG A 1 148 ? 1.165 3.569 16.792 1.00 92.31 148 ARG A C 1
ATOM 1177 O O . ARG A 1 148 ? 0.294 4.193 16.189 1.00 92.31 148 ARG A O 1
ATOM 1184 N N . ILE A 1 149 ? 2.462 3.856 16.662 1.00 92.19 149 ILE A N 1
ATOM 1185 C CA . ILE A 1 149 ? 2.967 4.891 15.750 1.00 92.19 149 ILE A CA 1
ATOM 1186 C C . ILE A 1 149 ? 2.617 4.539 14.304 1.00 92.19 149 ILE A C 1
ATOM 1188 O O . ILE A 1 149 ? 2.127 5.402 13.581 1.00 92.19 149 ILE A O 1
ATOM 1192 N N . ALA A 1 150 ? 2.822 3.290 13.876 1.00 94.00 150 ALA A N 1
ATOM 1193 C CA . ALA A 1 150 ? 2.473 2.862 12.523 1.00 94.00 150 ALA A CA 1
ATOM 1194 C C . ALA A 1 150 ? 0.960 2.968 12.263 1.00 94.00 150 ALA A C 1
ATOM 1196 O O . ALA A 1 150 ? 0.549 3.499 11.234 1.00 94.00 150 ALA A O 1
ATOM 1197 N N . PHE A 1 151 ? 0.126 2.545 13.213 1.00 94.50 151 PHE A N 1
ATOM 1198 C CA . PHE A 1 151 ? -1.326 2.676 13.117 1.00 94.50 151 PHE A CA 1
ATOM 1199 C C . PHE A 1 151 ? -1.763 4.142 12.977 1.00 94.50 151 PHE A C 1
ATOM 1201 O O . PHE A 1 151 ? -2.490 4.492 12.047 1.00 94.50 151 PHE A O 1
ATOM 1208 N N . ASN A 1 152 ? -1.260 5.027 13.842 1.00 91.69 152 ASN A N 1
ATOM 1209 C CA . ASN A 1 152 ? -1.570 6.456 13.780 1.00 91.69 152 ASN A CA 1
ATOM 1210 C C . ASN A 1 152 ? -1.018 7.108 12.507 1.00 91.69 152 ASN A C 1
ATOM 1212 O O . ASN A 1 152 ? -1.689 7.935 11.897 1.00 91.69 152 ASN A O 1
ATOM 1216 N N . GLN A 1 153 ? 0.161 6.690 12.040 1.00 92.44 153 GLN A N 1
ATOM 1217 C CA . GLN A 1 153 ? 0.713 7.135 10.764 1.00 92.44 153 GLN A CA 1
ATOM 1218 C C . GLN A 1 153 ? -0.217 6.776 9.600 1.00 92.44 153 GLN A C 1
ATOM 1220 O O . GLN A 1 153 ? -0.375 7.586 8.684 1.00 92.44 153 GLN A O 1
ATOM 1225 N N . TYR A 1 154 ? -0.856 5.603 9.631 1.00 94.12 154 TYR A N 1
ATOM 1226 C CA . TYR A 1 154 ? -1.870 5.253 8.643 1.00 94.12 154 TYR A CA 1
ATOM 1227 C C . TYR A 1 154 ? -3.081 6.192 8.727 1.00 94.12 154 TYR A C 1
ATOM 1229 O O . TYR A 1 154 ? -3.559 6.646 7.695 1.00 94.12 154 TYR A O 1
ATOM 1237 N N . LEU A 1 155 ? -3.572 6.543 9.915 1.00 91.75 155 LEU A N 1
ATOM 1238 C CA . LEU A 1 155 ? -4.730 7.439 10.043 1.00 91.75 155 LEU A CA 1
ATOM 1239 C C . LEU A 1 155 ? -4.429 8.891 9.634 1.00 91.75 155 LEU A C 1
ATOM 1241 O O . LEU A 1 155 ? -5.241 9.529 8.966 1.00 91.75 155 LEU A O 1
ATOM 1245 N N . GLU A 1 156 ? -3.269 9.415 10.026 1.00 90.62 156 GLU A N 1
ATOM 1246 C CA . GLU A 1 156 ? -2.982 10.854 9.988 1.00 90.62 156 GLU A CA 1
ATOM 1247 C C . GLU A 1 156 ? -2.173 11.277 8.748 1.00 90.62 156 GLU A C 1
ATOM 1249 O O . GLU A 1 156 ? -2.334 12.389 8.242 1.00 90.62 156 GLU A O 1
ATOM 1254 N N . ASN A 1 157 ? -1.328 10.400 8.194 1.00 91.38 157 ASN A N 1
ATOM 1255 C CA . ASN A 1 157 ? -0.311 10.792 7.206 1.00 91.38 157 ASN A CA 1
ATOM 1256 C C . ASN A 1 157 ? -0.585 10.278 5.789 1.00 91.38 157 ASN A C 1
ATOM 1258 O O . ASN A 1 157 ? 0.330 10.094 4.983 1.00 91.38 157 ASN A O 1
ATOM 1262 N N . GLN A 1 158 ? -1.855 10.102 5.438 1.00 92.06 158 GLN A N 1
ATOM 1263 C CA . GLN A 1 158 ? -2.268 9.568 4.142 1.00 92.06 158 GLN A CA 1
ATOM 1264 C C . GLN A 1 158 ? -1.756 10.359 2.936 1.00 92.06 158 GLN A C 1
ATOM 1266 O O . GLN A 1 158 ? -1.300 9.767 1.959 1.00 92.06 158 GLN A O 1
ATOM 1271 N N . ALA A 1 159 ? -1.785 11.693 2.992 1.00 91.56 159 ALA A N 1
ATOM 1272 C CA . ALA A 1 159 ? -1.270 12.526 1.906 1.00 91.56 159 ALA A CA 1
ATOM 1273 C C . ALA A 1 159 ? 0.232 12.290 1.671 1.00 91.56 159 ALA A C 1
ATOM 1275 O O . ALA A 1 159 ? 0.665 12.138 0.529 1.00 91.56 159 ALA A O 1
ATOM 1276 N N . TYR A 1 160 ? 1.008 12.185 2.753 1.00 92.94 160 TYR A N 1
ATOM 1277 C CA . TYR A 1 160 ? 2.439 11.901 2.693 1.00 92.94 160 TYR A CA 1
ATOM 1278 C C . TYR A 1 160 ? 2.725 10.490 2.162 1.00 92.94 160 TYR A C 1
ATOM 1280 O O . TYR A 1 160 ? 3.620 10.310 1.333 1.00 92.94 160 TYR A O 1
ATOM 1288 N N . ILE A 1 161 ? 1.960 9.487 2.606 1.00 94.94 161 ILE A N 1
ATOM 1289 C CA . ILE A 1 161 ? 2.117 8.109 2.129 1.00 94.94 161 ILE A CA 1
ATOM 1290 C C . ILE A 1 161 ? 1.796 8.037 0.631 1.00 94.94 161 ILE A C 1
ATOM 1292 O O . ILE A 1 161 ? 2.619 7.551 -0.145 1.00 94.94 161 ILE A O 1
ATOM 1296 N N . ARG A 1 162 ? 0.661 8.602 0.195 1.00 94.88 162 ARG A N 1
ATOM 1297 C CA . ARG A 1 162 ? 0.265 8.628 -1.222 1.00 94.88 162 ARG A CA 1
ATOM 1298 C C . ARG A 1 162 ? 1.266 9.374 -2.104 1.00 94.88 162 ARG A C 1
ATOM 1300 O O . ARG A 1 162 ? 1.560 8.897 -3.195 1.00 94.88 162 ARG A O 1
ATOM 1307 N N . ASP A 1 163 ? 1.836 10.492 -1.650 1.00 95.38 163 ASP A N 1
ATOM 1308 C CA . ASP A 1 163 ? 2.894 11.197 -2.394 1.00 95.38 163 ASP A CA 1
ATOM 1309 C C . ASP A 1 163 ? 4.157 10.334 -2.551 1.00 95.38 163 ASP A C 1
ATOM 1311 O O . ASP A 1 163 ? 4.763 10.265 -3.625 1.00 95.38 163 ASP A O 1
ATOM 1315 N N . ASN A 1 164 ? 4.536 9.599 -1.501 1.00 96.12 164 ASN A N 1
ATOM 1316 C CA . ASN A 1 164 ? 5.654 8.668 -1.589 1.00 96.12 164 ASN A CA 1
ATOM 1317 C C . ASN A 1 164 ? 5.377 7.518 -2.553 1.00 96.12 164 ASN A C 1
ATOM 1319 O O . ASN A 1 164 ? 6.252 7.197 -3.357 1.00 96.12 164 ASN A O 1
ATOM 1323 N N . ILE A 1 165 ? 4.178 6.946 -2.550 1.00 97.06 165 ILE A N 1
ATOM 1324 C CA . ILE A 1 165 ? 3.794 5.940 -3.543 1.00 97.06 165 ILE A CA 1
ATOM 1325 C C . ILE A 1 165 ? 3.836 6.544 -4.959 1.00 97.06 165 ILE A C 1
ATOM 1327 O O . ILE A 1 165 ? 4.472 5.976 -5.847 1.00 97.06 165 ILE A O 1
ATOM 1331 N N . ALA A 1 166 ? 3.251 7.729 -5.167 1.00 96.88 166 ALA A N 1
ATOM 1332 C CA . ALA A 1 166 ? 3.149 8.387 -6.473 1.00 96.88 166 ALA A CA 1
ATOM 1333 C C . ALA A 1 166 ? 4.506 8.587 -7.163 1.00 96.88 166 ALA A C 1
ATOM 1335 O O . ALA A 1 166 ? 4.623 8.396 -8.374 1.00 96.88 166 ALA A O 1
ATOM 1336 N N . LYS A 1 167 ? 5.562 8.897 -6.398 1.00 96.38 167 LYS A N 1
ATOM 1337 C CA . LYS A 1 167 ? 6.940 9.021 -6.916 1.00 96.38 167 LYS A CA 1
ATOM 1338 C C . LYS A 1 167 ? 7.457 7.742 -7.586 1.00 96.38 167 LYS A C 1
ATOM 1340 O O . LYS A 1 167 ? 8.388 7.809 -8.389 1.00 96.38 167 LYS A O 1
ATOM 1345 N N . ARG A 1 168 ? 6.870 6.584 -7.270 1.00 96.50 168 ARG A N 1
ATOM 1346 C CA . ARG A 1 168 ? 7.214 5.273 -7.835 1.00 96.50 168 ARG A CA 1
ATOM 1347 C C . ARG A 1 168 ? 6.247 4.804 -8.921 1.00 96.50 168 ARG A C 1
ATOM 1349 O O . ARG A 1 168 ? 6.573 3.833 -9.587 1.00 96.50 168 ARG A O 1
ATOM 1356 N N . MET A 1 169 ? 5.115 5.468 -9.129 1.00 97.38 169 MET A N 1
ATOM 1357 C CA . MET A 1 169 ? 4.080 5.077 -10.097 1.00 97.38 169 MET A CA 1
ATOM 1358 C C . MET A 1 169 ? 4.306 5.704 -11.470 1.00 97.38 169 MET A C 1
ATOM 1360 O O . MET A 1 169 ? 5.062 6.669 -11.606 1.00 97.38 169 MET A O 1
ATOM 1364 N N . THR A 1 170 ? 3.656 5.192 -12.512 1.00 97.25 170 THR A N 1
ATOM 1365 C CA . THR A 1 170 ? 3.548 5.890 -13.801 1.00 97.25 170 THR A CA 1
ATOM 1366 C C . THR A 1 170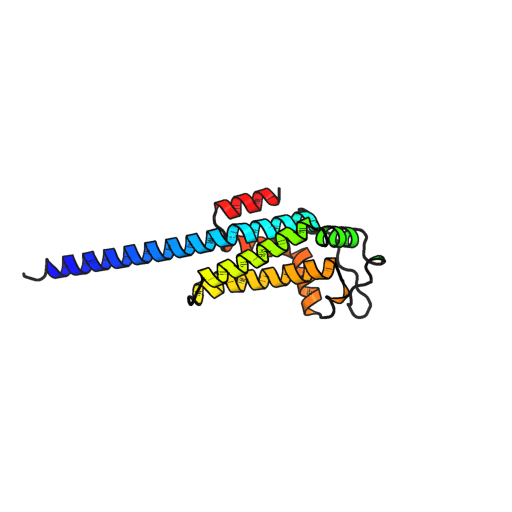 ? 2.641 7.116 -13.695 1.00 97.25 170 THR A C 1
ATOM 1368 O O . THR A 1 170 ? 1.894 7.276 -12.735 1.00 97.25 170 THR A O 1
ATOM 1371 N N . ASN A 1 171 ? 2.688 8.006 -14.689 1.00 96.19 171 ASN A N 1
ATOM 1372 C CA . ASN A 1 171 ? 1.802 9.173 -14.707 1.00 96.19 171 ASN A CA 1
ATOM 1373 C C . ASN A 1 171 ? 0.322 8.763 -14.801 1.00 96.19 171 ASN A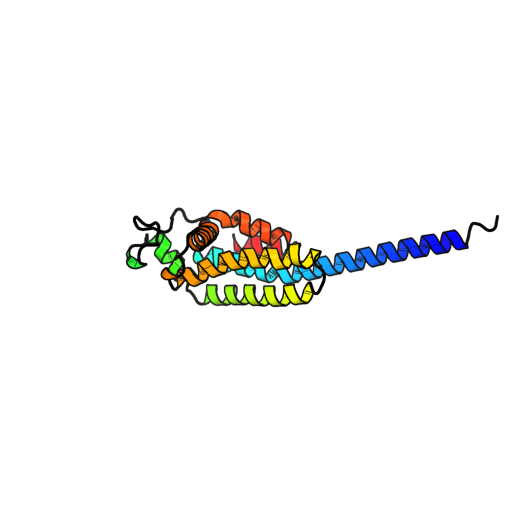 C 1
ATOM 1375 O O . ASN A 1 171 ? -0.517 9.380 -14.147 1.00 96.19 171 ASN A O 1
ATOM 1379 N N . ASP A 1 172 ? 0.022 7.702 -15.555 1.00 96.25 172 ASP A N 1
ATOM 1380 C CA . ASP A 1 172 ? -1.331 7.153 -15.684 1.00 96.25 172 ASP A CA 1
ATOM 1381 C C . ASP A 1 172 ? -1.802 6.555 -14.353 1.00 96.25 172 ASP A C 1
ATOM 1383 O O . ASP A 1 172 ? -2.912 6.839 -13.903 1.00 96.25 172 ASP A O 1
ATOM 1387 N N . GLY A 1 173 ? -0.923 5.814 -13.669 1.00 96.12 173 GLY A N 1
ATOM 1388 C CA . GLY A 1 173 ? -1.175 5.299 -12.326 1.00 96.12 173 GLY A CA 1
ATOM 1389 C C . GLY A 1 173 ? -1.438 6.414 -11.313 1.00 96.12 173 GLY A C 1
ATOM 1390 O O . GLY A 1 173 ? -2.411 6.349 -10.566 1.00 96.12 173 GLY A O 1
ATOM 1391 N N . VAL A 1 174 ? -0.641 7.488 -11.329 1.00 96.88 174 VAL A N 1
ATOM 1392 C CA . VAL A 1 174 ? -0.871 8.666 -10.472 1.00 96.88 174 VAL A CA 1
ATOM 1393 C C . VAL A 1 174 ? -2.214 9.328 -10.782 1.00 96.88 174 VAL A C 1
ATOM 1395 O O . VAL A 1 174 ? -2.919 9.742 -9.861 1.00 96.88 174 VAL A O 1
ATOM 1398 N N . ALA A 1 175 ? -2.591 9.440 -12.057 1.00 96.12 175 ALA A N 1
ATOM 1399 C CA . ALA A 1 175 ? -3.882 10.002 -12.443 1.00 96.12 175 ALA A CA 1
ATOM 1400 C C . ALA A 1 175 ? -5.050 9.136 -11.944 1.00 96.12 175 ALA A C 1
ATOM 1402 O O . ALA A 1 175 ? -6.019 9.673 -11.410 1.00 96.12 175 ALA A O 1
ATOM 1403 N N . ALA A 1 176 ? -4.944 7.811 -12.063 1.00 95.44 176 ALA A N 1
ATOM 1404 C CA . ALA A 1 176 ? -5.940 6.875 -11.549 1.00 95.44 176 ALA A CA 1
ATOM 1405 C C . ALA A 1 176 ? -6.029 6.920 -10.012 1.00 95.44 176 ALA A C 1
ATOM 1407 O O . ALA A 1 176 ? -7.124 7.016 -9.464 1.00 95.44 176 ALA A O 1
ATOM 1408 N N . MET A 1 177 ? -4.889 6.978 -9.319 1.00 95.06 177 MET A N 1
ATOM 1409 C CA . MET A 1 177 ? -4.833 7.117 -7.861 1.00 95.06 177 MET A CA 1
ATOM 1410 C C . MET A 1 177 ? -5.517 8.399 -7.379 1.00 95.06 177 MET A C 1
ATOM 1412 O O . MET A 1 177 ? -6.260 8.375 -6.406 1.00 95.06 177 MET A O 1
ATOM 1416 N N . LYS A 1 178 ? -5.310 9.525 -8.071 1.00 92.62 178 LYS A N 1
ATOM 1417 C CA . LYS A 1 178 ? -5.982 10.791 -7.737 1.00 92.62 178 LYS A CA 1
ATOM 1418 C C . LYS A 1 178 ? -7.496 10.710 -7.917 1.00 92.62 178 LYS A C 1
ATOM 1420 O O . LYS A 1 178 ? -8.212 11.274 -7.099 1.00 92.62 178 LYS A O 1
ATOM 1425 N N . LYS A 1 179 ? -7.974 10.005 -8.947 1.00 91.44 179 LYS A N 1
ATOM 1426 C CA . LYS A 1 179 ? -9.412 9.781 -9.166 1.00 91.44 179 LYS A CA 1
ATOM 1427 C C . LYS A 1 179 ? -10.041 8.938 -8.059 1.00 91.44 179 LYS A C 1
ATOM 1429 O O . LYS A 1 179 ? -11.167 9.214 -7.693 1.00 91.44 179 LYS A O 1
ATOM 1434 N N . ALA A 1 180 ? -9.316 7.970 -7.499 1.00 87.44 180 ALA A N 1
ATOM 1435 C CA . ALA A 1 180 ? -9.815 7.140 -6.398 1.00 87.44 180 ALA A CA 1
ATOM 1436 C C . ALA A 1 180 ? -10.024 7.911 -5.075 1.00 87.44 180 ALA A C 1
ATOM 1438 O O . ALA A 1 180 ? -10.660 7.393 -4.163 1.00 87.44 180 ALA A O 1
ATOM 1439 N N . VAL A 1 181 ? -9.476 9.128 -4.952 1.00 83.12 181 VAL A N 1
ATOM 1440 C CA . VAL A 1 181 ? -9.639 10.003 -3.773 1.00 83.12 181 VAL A CA 1
ATOM 1441 C C . VAL A 1 181 ? -10.778 11.017 -3.954 1.00 83.12 181 VAL A C 1
ATOM 1443 O O . VAL A 1 181 ? -11.215 11.598 -2.964 1.00 83.12 181 VAL A O 1
ATOM 1446 N N . GLN A 1 182 ? -11.233 11.246 -5.192 1.00 71.56 182 GLN A N 1
ATOM 1447 C CA . GLN A 1 182 ? -12.316 12.180 -5.536 1.00 71.56 182 GLN A CA 1
ATOM 1448 C C . GLN A 1 182 ? -13.682 11.526 -5.349 1.00 71.56 182 GLN A C 1
ATOM 1450 O O . GLN A 1 182 ? -14.592 12.238 -4.872 1.00 71.56 182 GLN A O 1
#

pLDDT: mean 91.06, std 7.77, range [48.88, 98.31]

Sequence (182 aa):
MLMDTNYLIAYGLMLLFVAASFVMTSRQHQRLRRICDPFGLAFTEAAVYAIGQTNPDCKLACDEHSLPLPLHEQPAAIQRILARGADDYCKERHETMLHVLTQLRDACGSNKRHTKVYAETLEEIYRVNRVFFEACRDLSVLSTEADRIAFNQYLENQAYIRDNIAKRMTNDGVAAMKKAVQ